Protein AF-A0A5C7EZI3-F1 (afdb_monomer_lite)

Sequence (147 aa):
MKIGNGNSKMPELYTKILNNKFVTVCILFTVITLLDTIPILLGLWPAKIGEGPYIHLLGRFILLSLLVNGLYIFDTLRKRIKSKLLLYIMTFILTWAILLAYVWSNSLFTELHPDAFIDASISYAFMYLLLGIIIFIVNKVKKNSER

pLDDT: mean 82.25, std 12.78, range [32.34, 94.5]

Organism: NCBI:txid1667239

InterPro domains:
  IPR046716 Protein of unknown function DUF6608 [PF20312] (15-145)

Structure (mmCIF, N/CA/C/O backbone):
data_AF-A0A5C7EZI3-F1
#
_entry.id   AF-A0A5C7EZI3-F1
#
loop_
_atom_site.group_PDB
_atom_site.id
_atom_site.type_symbol
_atom_site.label_atom_id
_atom_site.label_alt_id
_atom_site.label_comp_id
_atom_site.label_asym_id
_atom_site.label_entity_id
_atom_site.label_seq_id
_atom_site.pdbx_PDB_ins_code
_atom_site.Cartn_x
_atom_site.Cartn_y
_atom_site.Cartn_z
_atom_site.occupancy
_atom_site.B_iso_or_equiv
_atom_site.auth_seq_id
_atom_site.auth_comp_id
_atom_site.auth_asym_id
_atom_site.auth_atom_id
_atom_site.pdbx_PDB_model_num
ATOM 1 N N . MET A 1 1 ? -11.165 0.842 39.494 1.00 39.72 1 MET A N 1
ATOM 2 C CA . MET A 1 1 ? -10.858 1.474 38.191 1.00 39.72 1 MET A CA 1
ATOM 3 C C . MET A 1 1 ? -11.473 0.624 37.079 1.00 39.72 1 MET A C 1
ATOM 5 O O . MET A 1 1 ? -10.913 -0.403 36.725 1.00 39.72 1 MET A O 1
ATOM 9 N N . LYS A 1 2 ? -12.683 0.968 36.608 1.00 32.34 2 LYS A N 1
ATOM 10 C CA . LYS A 1 2 ? -13.362 0.236 35.523 1.00 32.34 2 LYS A CA 1
ATOM 11 C C . LYS A 1 2 ? -12.612 0.504 34.217 1.00 32.34 2 LYS A C 1
ATOM 13 O O . LYS A 1 2 ? -12.658 1.614 33.694 1.00 32.34 2 LYS A O 1
ATOM 18 N N . ILE A 1 3 ? -11.902 -0.502 33.715 1.00 37.28 3 ILE A N 1
ATOM 19 C CA . ILE A 1 3 ? -11.311 -0.478 32.377 1.00 37.28 3 ILE A CA 1
ATOM 20 C C . ILE A 1 3 ? -12.488 -0.554 31.406 1.00 37.28 3 ILE A C 1
ATOM 22 O O . ILE A 1 3 ? -13.093 -1.608 31.228 1.00 37.28 3 ILE A O 1
ATOM 26 N N . GLY A 1 4 ? -12.871 0.600 30.858 1.00 34.62 4 GLY A N 1
ATOM 27 C CA . GLY A 1 4 ? -13.891 0.692 29.825 1.00 34.62 4 GLY A CA 1
ATOM 28 C C . GLY A 1 4 ? -13.503 -0.215 28.666 1.00 34.62 4 GLY A C 1
ATOM 29 O O . GLY A 1 4 ? -12.505 0.026 27.986 1.00 34.62 4 GLY A O 1
ATOM 30 N N . ASN A 1 5 ? -14.287 -1.273 28.484 1.00 37.78 5 ASN A N 1
ATOM 31 C CA . ASN A 1 5 ? -14.187 -2.202 27.376 1.00 37.78 5 ASN A CA 1
ATOM 32 C C . ASN A 1 5 ? -14.622 -1.448 26.112 1.00 37.78 5 ASN A C 1
ATOM 34 O O . ASN A 1 5 ? -15.796 -1.424 25.746 1.00 37.78 5 ASN A O 1
ATOM 38 N N . GLY A 1 6 ? -13.676 -0.734 25.501 1.00 38.44 6 GLY A N 1
ATOM 39 C CA . GLY A 1 6 ? -13.849 -0.059 24.224 1.00 38.44 6 GLY A CA 1
ATOM 40 C C . GLY A 1 6 ? -13.944 -1.102 23.123 1.00 38.44 6 GLY A C 1
ATOM 41 O O . GLY A 1 6 ? -12.997 -1.284 22.363 1.00 38.44 6 GLY A O 1
ATOM 42 N N . ASN A 1 7 ? -15.078 -1.798 23.057 1.00 40.81 7 ASN A N 1
ATOM 43 C CA . ASN A 1 7 ? -15.394 -2.763 22.017 1.00 40.81 7 ASN A CA 1
ATOM 44 C C . ASN A 1 7 ? -15.701 -1.999 20.722 1.00 40.81 7 ASN A C 1
ATOM 46 O O . ASN A 1 7 ? -16.838 -1.883 20.269 1.00 40.81 7 ASN A O 1
ATOM 50 N N . SER A 1 8 ? -14.673 -1.372 20.154 1.00 50.84 8 SER A N 1
ATOM 51 C CA . SER A 1 8 ? -14.732 -0.795 18.824 1.00 50.84 8 SER A CA 1
ATOM 52 C C . SER A 1 8 ? -14.785 -1.959 17.846 1.00 50.84 8 SER A C 1
ATOM 54 O O . SER A 1 8 ? -13.735 -2.474 17.456 1.00 50.84 8 SER A O 1
ATOM 56 N N . LYS A 1 9 ? -16.002 -2.401 17.510 1.00 57.81 9 LYS A N 1
ATOM 57 C CA . LYS A 1 9 ? -16.244 -3.389 16.458 1.00 57.81 9 LYS A CA 1
ATOM 58 C C . LYS A 1 9 ? -15.404 -2.992 15.241 1.00 57.81 9 LYS A C 1
ATOM 60 O O . LYS A 1 9 ? -15.565 -1.890 14.714 1.00 57.81 9 LYS A O 1
ATOM 65 N N . MET A 1 10 ? -14.449 -3.840 14.860 1.00 61.09 10 MET A N 1
ATOM 66 C CA . MET A 1 10 ? -13.716 -3.656 13.610 1.00 61.09 10 MET A CA 1
ATOM 67 C C . MET A 1 10 ? -14.730 -3.658 12.462 1.00 61.09 10 MET A C 1
ATOM 69 O O . MET A 1 10 ? -15.660 -4.472 12.491 1.00 61.09 10 MET A O 1
ATOM 73 N N . PRO A 1 11 ? -14.593 -2.772 11.463 1.00 64.88 11 PRO A N 1
ATOM 74 C CA . PRO A 1 11 ? -15.411 -2.876 10.267 1.00 64.88 11 PRO A CA 1
ATOM 75 C C . PRO A 1 11 ? -15.213 -4.254 9.637 1.00 64.88 11 PRO A C 1
ATOM 77 O O . PRO A 1 11 ? -14.098 -4.761 9.563 1.00 64.88 11 PRO A O 1
ATOM 80 N N . GLU A 1 12 ? -16.301 -4.845 9.158 1.00 70.00 12 GLU A N 1
ATOM 81 C CA . GLU A 1 12 ? -16.313 -6.187 8.564 1.00 70.00 12 GLU A CA 1
ATOM 82 C C . GLU A 1 12 ? -15.355 -6.313 7.367 1.00 70.00 12 GLU A C 1
ATOM 84 O O . GLU A 1 12 ? -14.753 -7.359 7.139 1.00 70.00 12 GLU A O 1
ATOM 89 N N . LEU A 1 13 ? -15.162 -5.215 6.629 1.00 68.50 13 LEU A N 1
ATOM 90 C CA . LEU A 1 13 ? -14.174 -5.129 5.557 1.00 68.50 13 LEU A CA 1
ATOM 91 C C . LEU A 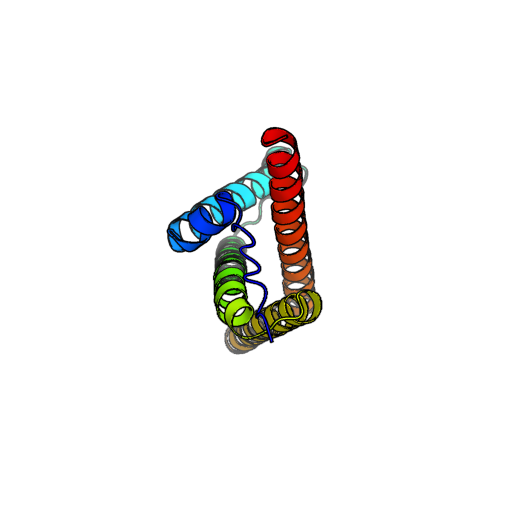1 13 ? -12.749 -5.373 6.081 1.00 68.50 13 LEU A C 1
ATOM 93 O O . LEU A 1 13 ? -11.976 -6.098 5.469 1.00 68.50 13 LEU A O 1
ATOM 97 N N . TYR A 1 14 ? -12.409 -4.799 7.234 1.00 71.44 14 TYR A N 1
ATOM 98 C CA . TYR A 1 14 ? -11.077 -4.906 7.823 1.00 71.44 14 TYR A CA 1
ATOM 99 C C . TYR A 1 14 ? -10.785 -6.327 8.307 1.00 71.44 14 TYR A C 1
ATOM 101 O O . TYR A 1 14 ? -9.699 -6.850 8.073 1.00 71.44 14 TYR A O 1
ATOM 109 N N . THR A 1 15 ? -11.763 -6.994 8.922 1.00 74.50 15 THR A N 1
ATOM 110 C CA . THR A 1 15 ? -11.627 -8.410 9.289 1.00 74.50 15 THR A CA 1
ATOM 111 C C . THR A 1 15 ? -11.542 -9.316 8.062 1.00 74.50 15 THR A C 1
ATOM 113 O O . THR A 1 15 ? -10.719 -10.227 8.054 1.00 74.50 15 THR A O 1
ATOM 116 N N . LYS A 1 16 ? -12.308 -9.047 6.995 1.00 77.12 16 LYS A N 1
ATOM 117 C CA . LYS A 1 16 ? -12.176 -9.774 5.717 1.00 77.12 16 LYS A CA 1
ATOM 118 C C . LYS A 1 16 ? -10.774 -9.627 5.115 1.00 77.12 16 LYS A C 1
ATOM 120 O O . LYS A 1 16 ? -10.183 -10.635 4.731 1.00 77.12 16 LYS A O 1
ATOM 125 N N . ILE A 1 17 ? -10.229 -8.407 5.104 1.00 79.38 17 ILE A N 1
ATOM 126 C CA . ILE A 1 17 ? -8.867 -8.116 4.624 1.00 79.38 17 ILE A CA 1
ATOM 127 C C . ILE A 1 17 ? -7.820 -8.902 5.424 1.00 79.38 17 ILE A C 1
ATOM 129 O O . ILE A 1 17 ? -6.938 -9.538 4.848 1.00 79.38 17 ILE A O 1
ATOM 133 N N . LEU A 1 18 ? -7.924 -8.898 6.755 1.00 76.19 18 LEU A N 1
ATOM 134 C CA . LEU A 1 18 ? -6.961 -9.590 7.612 1.00 76.19 18 LEU A CA 1
ATOM 135 C C . LEU A 1 18 ? -7.045 -11.117 7.532 1.00 76.19 18 LEU A C 1
ATOM 137 O O . LEU A 1 18 ? -6.017 -11.776 7.700 1.00 76.19 18 LEU A O 1
ATOM 141 N N . ASN A 1 19 ? -8.232 -11.672 7.273 1.00 84.31 19 ASN A N 1
ATOM 142 C CA . ASN A 1 19 ? -8.428 -13.118 7.183 1.00 84.31 19 ASN A CA 1
ATOM 143 C C . ASN A 1 19 ? -7.802 -13.712 5.916 1.00 84.31 19 ASN A C 1
ATOM 145 O O . ASN A 1 19 ? -7.225 -14.791 5.982 1.00 84.31 19 ASN A O 1
ATOM 149 N N . ASN A 1 20 ? -7.863 -13.004 4.784 1.00 88.44 20 ASN A N 1
ATOM 150 C CA . ASN A 1 20 ? -7.327 -13.479 3.506 1.00 88.44 20 ASN A CA 1
ATOM 151 C C . ASN A 1 20 ? -6.318 -12.482 2.925 1.00 88.44 20 ASN A C 1
ATOM 153 O O . ASN A 1 20 ? -6.572 -11.816 1.919 1.00 88.44 20 ASN A O 1
ATOM 157 N N . LYS A 1 21 ? -5.150 -12.389 3.571 1.00 86.62 21 LYS A N 1
ATOM 158 C CA . LYS A 1 21 ? -4.092 -11.414 3.248 1.00 86.62 21 LYS A CA 1
ATOM 159 C C . LYS A 1 21 ? -3.625 -11.518 1.799 1.00 86.62 21 LYS A C 1
ATOM 161 O O . LYS A 1 21 ? -3.653 -1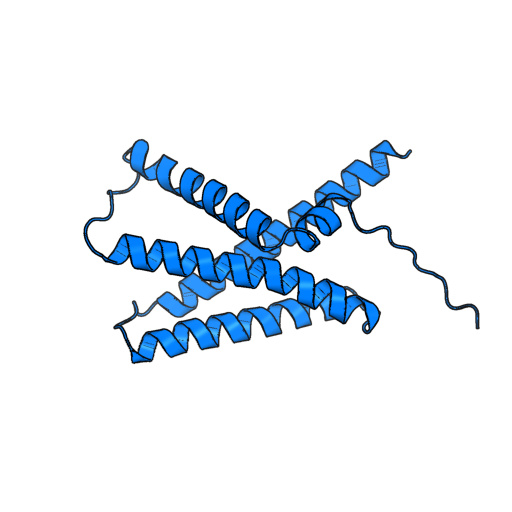0.529 1.076 1.00 86.62 21 LYS A O 1
ATOM 166 N N . PHE A 1 22 ? -3.245 -12.724 1.374 1.00 87.44 22 PHE A N 1
ATOM 167 C CA . PHE A 1 22 ? -2.739 -12.967 0.023 1.00 87.44 22 PHE A CA 1
ATOM 168 C C . PHE A 1 22 ? -3.792 -12.630 -1.035 1.00 87.44 22 PHE A C 1
ATOM 170 O O . PHE A 1 22 ? -3.523 -11.858 -1.947 1.00 87.44 22 PHE A O 1
ATOM 177 N N . VAL A 1 23 ? -5.027 -13.104 -0.846 1.00 89.56 23 VAL A N 1
ATOM 178 C CA . VAL A 1 23 ? -6.148 -12.795 -1.748 1.00 89.56 23 VAL A CA 1
ATOM 179 C C . VAL A 1 23 ? -6.403 -11.290 -1.813 1.00 89.56 23 VAL A C 1
ATOM 181 O O . VAL A 1 23 ? -6.608 -10.755 -2.897 1.00 89.56 23 VAL A O 1
ATOM 184 N N . THR A 1 24 ? -6.341 -10.584 -0.681 1.00 88.62 24 THR A N 1
ATOM 185 C CA . THR A 1 24 ? -6.510 -9.124 -0.656 1.00 88.62 24 THR A CA 1
ATOM 186 C C . THR A 1 24 ? -5.422 -8.425 -1.461 1.00 88.62 24 THR A C 1
ATOM 188 O O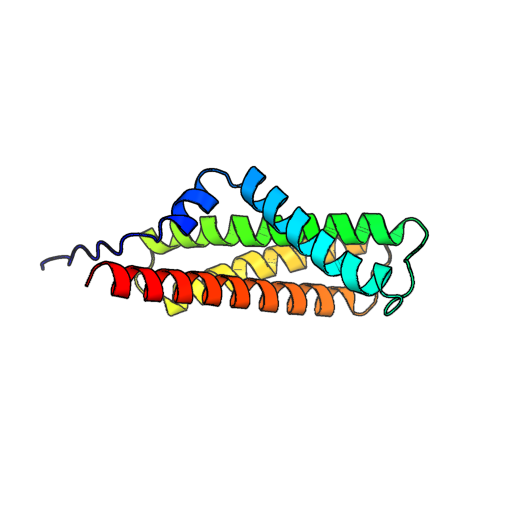 . THR A 1 24 ? -5.737 -7.547 -2.261 1.00 88.62 24 THR A O 1
ATOM 191 N N . VAL A 1 25 ? -4.158 -8.826 -1.293 1.00 90.94 25 VAL A N 1
ATOM 192 C CA . VAL A 1 25 ? -3.047 -8.294 -2.094 1.00 90.94 25 VAL A CA 1
ATOM 193 C C . VAL A 1 25 ? -3.295 -8.553 -3.579 1.00 90.94 25 VAL A C 1
ATOM 195 O O . VAL A 1 25 ? -3.196 -7.620 -4.367 1.00 90.94 25 VAL A O 1
ATOM 198 N N . CYS A 1 26 ? -3.688 -9.771 -3.964 1.00 92.12 26 CYS A N 1
ATOM 199 C CA . CYS A 1 26 ? -3.988 -10.111 -5.355 1.00 92.12 26 CYS A CA 1
ATOM 200 C C . CYS A 1 26 ? -5.131 -9.266 -5.934 1.00 92.12 26 CYS A C 1
ATOM 202 O O . CYS A 1 26 ? -5.007 -8.761 -7.049 1.00 92.12 26 CYS A O 1
ATOM 204 N N . ILE A 1 27 ? -6.223 -9.072 -5.188 1.00 90.44 27 ILE A N 1
ATOM 205 C CA . ILE A 1 27 ? -7.358 -8.245 -5.621 1.00 90.44 27 ILE A CA 1
ATOM 206 C C . ILE A 1 27 ? -6.916 -6.791 -5.798 1.00 90.44 27 ILE A C 1
ATOM 208 O O . ILE A 1 27 ? -7.148 -6.213 -6.857 1.00 90.44 27 ILE A O 1
ATOM 212 N N . LEU A 1 28 ? -6.251 -6.204 -4.797 1.00 89.69 28 LEU A N 1
ATOM 213 C CA . LEU A 1 28 ? -5.777 -4.818 -4.868 1.00 89.69 28 LEU A CA 1
ATOM 214 C C . LEU A 1 28 ? -4.790 -4.624 -6.019 1.00 89.69 28 LEU A C 1
ATOM 216 O O . LEU A 1 28 ? -4.899 -3.654 -6.765 1.00 89.69 28 LEU A O 1
ATOM 220 N N . PHE A 1 29 ? -3.863 -5.565 -6.191 1.00 91.75 29 PHE A N 1
ATOM 221 C CA . PHE A 1 29 ? -2.896 -5.550 -7.279 1.00 91.75 29 PHE A CA 1
ATOM 222 C C . PHE A 1 29 ? -3.577 -5.629 -8.642 1.00 91.75 29 PHE A C 1
ATOM 224 O O . PHE A 1 29 ? -3.238 -4.852 -9.531 1.00 91.75 29 PHE A O 1
ATOM 231 N N . THR A 1 30 ? -4.580 -6.496 -8.788 1.00 91.94 30 THR A N 1
ATOM 232 C CA . THR A 1 30 ? -5.353 -6.619 -10.029 1.00 91.94 30 THR A CA 1
ATOM 233 C C . THR A 1 30 ? -6.094 -5.320 -10.334 1.00 91.94 30 THR A C 1
ATOM 235 O O . THR A 1 30 ? -5.972 -4.794 -11.434 1.00 91.94 30 THR A O 1
ATOM 238 N N . VAL A 1 31 ? -6.805 -4.755 -9.353 1.00 90.56 31 VAL A N 1
ATOM 239 C CA . VAL A 1 31 ? -7.567 -3.507 -9.526 1.00 90.56 31 VAL A CA 1
ATOM 240 C C . VAL A 1 31 ? -6.650 -2.340 -9.889 1.00 90.56 31 VAL A C 1
ATOM 242 O O . VAL A 1 31 ? -6.926 -1.631 -10.849 1.00 90.56 31 VAL A O 1
ATOM 245 N N . ILE A 1 32 ? -5.544 -2.146 -9.166 1.00 88.06 32 ILE A N 1
ATOM 246 C CA . ILE A 1 32 ? -4.610 -1.042 -9.433 1.00 88.06 32 ILE A CA 1
ATOM 247 C C . ILE A 1 32 ? -3.932 -1.215 -10.792 1.00 88.06 32 ILE A C 1
ATOM 249 O O . ILE A 1 32 ? -3.799 -0.243 -11.530 1.00 88.06 32 ILE A O 1
ATOM 253 N N . THR A 1 33 ? -3.546 -2.440 -11.152 1.00 89.62 33 THR A N 1
ATOM 254 C CA . THR A 1 33 ? -2.960 -2.723 -12.469 1.00 89.62 33 THR A CA 1
ATOM 255 C C . THR A 1 33 ? -3.953 -2.427 -13.588 1.00 89.62 33 THR A C 1
ATOM 257 O O . THR A 1 33 ? -3.584 -1.779 -14.558 1.00 89.62 33 THR A O 1
ATOM 260 N N . LEU A 1 34 ? -5.221 -2.823 -13.439 1.00 90.81 34 LEU A N 1
ATOM 261 C CA . LEU A 1 34 ? -6.271 -2.504 -14.411 1.00 90.81 34 LEU A CA 1
ATOM 262 C C . LEU A 1 34 ? -6.540 -0.999 -14.517 1.00 90.81 34 LEU A C 1
ATOM 264 O O . LEU A 1 34 ? -6.786 -0.497 -15.606 1.00 90.81 34 LEU A O 1
ATOM 268 N N . LEU A 1 35 ? -6.481 -0.259 -13.410 1.00 88.00 35 LEU A N 1
ATOM 269 C CA . LEU A 1 35 ? -6.608 1.199 -13.458 1.00 88.00 35 LEU A CA 1
ATOM 270 C C . LEU A 1 35 ? -5.442 1.846 -14.214 1.00 88.00 35 LEU A C 1
ATOM 272 O O . LEU A 1 35 ? -5.652 2.802 -14.953 1.00 88.00 35 LEU A O 1
ATOM 276 N N . ASP A 1 36 ? -4.232 1.307 -14.069 1.00 83.94 36 ASP A N 1
ATOM 277 C CA . ASP A 1 36 ? -3.034 1.799 -14.754 1.00 83.94 36 ASP A CA 1
ATOM 278 C C . ASP A 1 36 ? -3.009 1.450 -16.251 1.00 83.94 36 ASP A C 1
ATOM 280 O O . ASP A 1 36 ? -2.379 2.159 -17.034 1.00 83.94 36 ASP A O 1
ATOM 284 N N . THR A 1 37 ? -3.724 0.403 -16.684 1.00 87.81 37 THR A N 1
ATOM 285 C CA . THR A 1 37 ? -3.841 0.071 -18.112 1.00 87.81 37 THR A CA 1
ATOM 286 C C . THR A 1 37 ? -4.838 0.956 -18.857 1.00 87.81 37 THR A C 1
ATOM 288 O O . THR A 1 37 ? -4.697 1.113 -20.068 1.00 87.81 37 THR A O 1
ATOM 291 N N . ILE A 1 38 ? -5.805 1.589 -18.178 1.00 89.81 38 ILE A N 1
ATOM 292 C CA . ILE A 1 38 ? -6.796 2.469 -18.827 1.00 89.81 38 ILE A CA 1
ATOM 293 C C . ILE A 1 38 ? -6.127 3.643 -19.577 1.00 89.81 38 ILE A C 1
ATOM 295 O O . ILE A 1 38 ? -6.406 3.798 -20.766 1.00 89.81 38 ILE A O 1
ATOM 299 N N . PRO A 1 39 ? -5.219 4.443 -18.975 1.00 87.62 39 PRO A N 1
ATOM 300 C CA . PRO A 1 39 ? -4.522 5.516 -19.692 1.00 87.62 39 PRO A CA 1
ATOM 301 C C . PRO A 1 39 ? -3.702 5.023 -20.888 1.00 87.62 39 PRO A C 1
ATOM 303 O O . PRO A 1 39 ? -3.610 5.719 -21.896 1.00 87.62 39 PRO A O 1
ATOM 306 N N . ILE A 1 40 ? -3.129 3.819 -20.790 1.00 87.56 40 ILE A N 1
ATOM 307 C CA . ILE A 1 40 ? -2.356 3.200 -21.874 1.00 87.56 40 ILE A CA 1
ATOM 308 C C . ILE A 1 40 ? -3.287 2.839 -23.040 1.00 87.56 40 ILE A C 1
ATOM 310 O O . ILE A 1 40 ? -2.990 3.161 -24.187 1.00 87.56 40 ILE A O 1
ATOM 314 N N . LEU A 1 41 ? -4.444 2.231 -22.755 1.00 88.25 41 LEU A N 1
ATOM 315 C CA . LEU A 1 41 ? -5.446 1.869 -23.766 1.00 88.25 41 LEU A CA 1
ATOM 316 C C . LEU A 1 41 ? -6.072 3.091 -24.449 1.00 88.25 41 LEU A C 1
ATOM 318 O O . LEU A 1 41 ? -6.401 3.031 -25.630 1.00 88.25 41 LEU A O 1
ATOM 322 N N . LEU A 1 42 ? -6.218 4.200 -23.722 1.00 93.62 42 LEU A N 1
ATOM 323 C CA . LEU A 1 42 ? -6.712 5.470 -24.260 1.00 93.62 42 LEU A CA 1
ATOM 324 C C . LEU A 1 42 ? -5.640 6.261 -25.033 1.00 93.62 42 LEU A C 1
ATOM 326 O O . LEU A 1 42 ? -5.926 7.356 -25.510 1.00 93.62 42 LEU A O 1
ATOM 330 N N . GLY A 1 43 ? -4.412 5.742 -25.143 1.00 88.88 43 GLY A N 1
ATOM 331 C CA . GLY A 1 43 ? -3.302 6.417 -25.820 1.00 88.88 43 GLY A CA 1
ATOM 332 C C . GLY A 1 43 ? -2.781 7.657 -25.085 1.00 88.88 43 GLY A C 1
ATOM 333 O O . GLY A 1 43 ? -2.043 8.443 -25.672 1.00 88.88 43 GLY A O 1
ATOM 334 N N . LEU A 1 44 ? -3.149 7.844 -23.811 1.00 88.06 44 LEU A N 1
ATOM 335 C CA . LEU A 1 44 ? -2.683 8.966 -22.991 1.00 88.06 44 LEU A CA 1
ATOM 336 C C . LEU A 1 44 ? -1.223 8.783 -22.573 1.00 88.06 44 LEU A C 1
ATOM 338 O O . LEU A 1 44 ? -0.508 9.772 -22.424 1.00 88.06 44 LEU A O 1
ATOM 342 N N . TRP A 1 45 ? -0.783 7.532 -22.401 1.00 83.94 45 TRP A N 1
ATOM 343 C CA . TRP A 1 45 ? 0.597 7.178 -22.075 1.00 83.94 45 TRP A CA 1
ATOM 344 C C . TRP A 1 45 ? 1.160 6.144 -23.050 1.00 83.94 45 TRP A C 1
ATOM 346 O O . TRP A 1 45 ? 0.445 5.217 -23.439 1.00 83.94 45 TRP A O 1
ATOM 356 N N . PRO A 1 46 ? 2.449 6.256 -23.423 1.00 82.94 46 PRO A N 1
ATOM 357 C CA . PRO A 1 46 ? 3.087 5.268 -24.276 1.00 82.94 46 PRO A CA 1
ATOM 358 C C . PRO A 1 46 ? 3.163 3.914 -23.564 1.00 82.94 46 PRO A C 1
ATOM 360 O O . PRO A 1 46 ? 3.503 3.830 -22.380 1.00 82.94 46 PRO A O 1
ATOM 363 N N . ALA A 1 47 ? 2.881 2.841 -24.305 1.00 80.50 47 ALA A N 1
ATOM 364 C CA . ALA A 1 47 ? 3.100 1.490 -23.815 1.00 80.50 47 ALA A CA 1
ATOM 365 C C . ALA A 1 47 ? 4.596 1.294 -23.532 1.00 80.50 47 ALA A C 1
ATOM 367 O O . ALA A 1 47 ? 5.444 1.520 -24.397 1.00 80.50 47 ALA A O 1
ATOM 368 N N . LYS A 1 48 ? 4.926 0.886 -22.306 1.00 79.25 48 LYS A N 1
ATOM 369 C CA . LYS A 1 48 ? 6.309 0.597 -21.927 1.00 79.25 48 LYS A CA 1
ATOM 370 C C . LYS A 1 48 ? 6.725 -0.753 -22.529 1.00 79.25 48 LYS A C 1
ATOM 372 O O . LYS A 1 48 ? 5.997 -1.732 -22.394 1.00 79.25 48 LYS A O 1
ATOM 377 N N . ILE A 1 49 ? 7.891 -0.802 -23.172 1.00 79.38 49 ILE A N 1
ATOM 378 C CA . ILE A 1 49 ? 8.442 -1.991 -23.848 1.00 79.38 49 ILE A CA 1
ATOM 379 C C . ILE A 1 49 ? 9.708 -2.447 -23.100 1.00 79.38 49 ILE A C 1
ATOM 381 O O . ILE A 1 49 ? 10.391 -1.627 -22.488 1.00 79.38 49 ILE A O 1
ATOM 385 N N . GLY A 1 50 ? 10.023 -3.745 -23.142 1.00 80.06 50 GLY A N 1
ATOM 386 C CA . GLY A 1 50 ? 11.225 -4.327 -22.527 1.00 80.06 50 GLY A CA 1
ATOM 387 C C . GLY A 1 50 ? 10.976 -4.922 -21.139 1.00 80.06 50 GLY A C 1
ATOM 388 O O . GLY A 1 50 ? 9.851 -5.289 -20.811 1.00 80.06 50 GLY A O 1
ATOM 389 N N . GLU A 1 51 ? 12.031 -5.041 -20.328 1.00 77.38 51 GLU A N 1
ATOM 390 C CA . GLU A 1 51 ? 11.980 -5.692 -19.006 1.00 77.38 51 GLU A CA 1
ATOM 391 C C . GLU A 1 51 ? 11.478 -4.771 -17.876 1.00 77.38 51 GLU A C 1
ATOM 393 O O . GLU A 1 51 ? 10.874 -5.228 -16.903 1.00 77.38 51 GLU A O 1
ATOM 398 N N . GLY A 1 52 ? 11.658 -3.454 -18.031 1.00 74.12 52 GLY A N 1
ATOM 399 C CA . GLY A 1 52 ? 11.277 -2.438 -17.041 1.00 74.12 52 GLY A CA 1
ATOM 400 C C . GLY A 1 52 ? 9.817 -2.486 -16.548 1.00 74.12 52 GLY A C 1
ATOM 401 O O . GLY A 1 52 ? 9.594 -2.313 -15.348 1.00 74.12 52 GLY A O 1
ATOM 402 N N . PRO A 1 53 ? 8.805 -2.758 -17.398 1.00 79.88 53 PRO A N 1
ATOM 403 C CA . PRO A 1 53 ? 7.420 -2.927 -16.957 1.00 79.88 53 PRO A CA 1
ATOM 404 C C . PRO A 1 53 ? 7.244 -4.064 -15.949 1.00 79.88 53 PRO A C 1
ATOM 406 O O . PRO A 1 53 ? 6.521 -3.893 -14.972 1.00 79.88 53 PRO A O 1
ATOM 409 N N . TYR A 1 54 ? 7.911 -5.206 -16.143 1.00 82.44 54 TYR A N 1
ATOM 410 C CA . TYR A 1 54 ? 7.764 -6.364 -15.256 1.00 82.44 54 TYR A CA 1
ATOM 411 C C . TYR A 1 54 ? 8.350 -6.086 -13.871 1.00 82.44 54 TYR A C 1
ATOM 413 O O . TYR A 1 54 ? 7.715 -6.390 -12.861 1.00 82.44 54 TYR A O 1
ATOM 421 N N . ILE A 1 55 ? 9.515 -5.433 -13.819 1.00 80.12 55 ILE A N 1
ATOM 422 C CA . ILE A 1 55 ? 10.147 -4.995 -12.566 1.00 80.12 55 ILE A CA 1
ATOM 423 C C . ILE A 1 55 ? 9.250 -3.977 -11.849 1.00 80.12 55 ILE A C 1
ATOM 425 O O . ILE A 1 55 ? 9.037 -4.072 -10.640 1.00 80.12 55 ILE A O 1
ATOM 429 N N . HIS A 1 56 ? 8.646 -3.049 -12.597 1.00 80.12 56 HIS A N 1
ATOM 430 C CA . HIS A 1 56 ? 7.702 -2.069 -12.054 1.00 80.12 56 HIS A CA 1
ATOM 431 C C . HIS A 1 56 ? 6.434 -2.722 -11.481 1.00 80.12 56 HIS A C 1
ATOM 433 O O . HIS A 1 56 ? 6.001 -2.369 -10.381 1.00 80.12 56 HIS A O 1
ATOM 439 N N . LEU A 1 57 ? 5.848 -3.703 -12.181 1.00 85.38 57 LEU A N 1
ATOM 440 C CA . LEU A 1 57 ? 4.711 -4.477 -11.667 1.00 85.38 57 LEU A CA 1
ATOM 441 C C . LEU A 1 57 ? 5.089 -5.247 -10.395 1.00 85.38 57 LEU A C 1
ATOM 443 O O . LEU A 1 57 ? 4.330 -5.227 -9.425 1.00 85.38 57 LEU A O 1
ATOM 447 N N . LEU A 1 58 ? 6.264 -5.880 -10.364 1.00 86.88 58 LEU A N 1
ATOM 448 C CA . LEU A 1 58 ? 6.742 -6.594 -9.181 1.00 86.88 58 LEU A CA 1
ATOM 449 C C . LEU A 1 58 ? 6.931 -5.646 -7.986 1.00 86.88 58 LEU A C 1
ATOM 451 O O . LEU A 1 58 ? 6.470 -5.944 -6.882 1.00 86.88 58 LEU A O 1
ATOM 455 N N . GLY A 1 59 ? 7.525 -4.472 -8.211 1.00 84.19 59 GLY A N 1
ATOM 456 C CA . GLY A 1 59 ? 7.668 -3.432 -7.192 1.00 84.19 59 GLY A CA 1
ATOM 457 C C . GLY A 1 59 ? 6.318 -2.987 -6.621 1.00 84.19 59 GLY A C 1
ATOM 458 O O . GLY A 1 59 ? 6.157 -2.891 -5.403 1.00 84.19 59 GLY A O 1
ATOM 459 N N . ARG A 1 60 ? 5.301 -2.807 -7.474 1.00 86.75 60 ARG A N 1
ATOM 460 C CA . ARG A 1 60 ? 3.928 -2.499 -7.031 1.00 86.75 60 ARG A CA 1
ATOM 461 C C . ARG A 1 60 ? 3.306 -3.623 -6.208 1.00 86.75 60 ARG A C 1
ATOM 463 O O . ARG A 1 60 ? 2.658 -3.346 -5.199 1.00 86.75 60 ARG A O 1
ATOM 470 N N . PHE A 1 61 ? 3.503 -4.877 -6.608 1.00 90.81 61 PHE A N 1
ATOM 471 C CA . PHE A 1 61 ? 3.013 -6.030 -5.854 1.00 90.81 61 PHE A CA 1
ATOM 472 C C . PHE A 1 61 ? 3.617 -6.079 -4.443 1.00 90.81 61 PHE A C 1
ATOM 474 O O . PHE A 1 61 ? 2.904 -6.287 -3.456 1.00 90.81 61 PHE A O 1
ATOM 481 N N . ILE A 1 62 ? 4.920 -5.820 -4.329 1.00 90.19 62 ILE A N 1
ATOM 482 C CA . ILE A 1 62 ? 5.631 -5.761 -3.047 1.00 90.19 62 ILE A CA 1
ATOM 483 C C . ILE A 1 62 ? 5.127 -4.594 -2.197 1.00 90.19 62 ILE A C 1
ATOM 485 O O . ILE A 1 62 ? 4.852 -4.773 -1.010 1.00 90.19 62 ILE A O 1
ATOM 489 N N . LEU A 1 63 ? 4.919 -3.424 -2.799 1.00 90.06 63 LEU A N 1
ATOM 490 C CA . LEU A 1 63 ? 4.378 -2.260 -2.104 1.00 90.06 63 LEU A CA 1
ATOM 491 C C . LEU A 1 63 ? 2.982 -2.555 -1.524 1.00 90.06 63 LEU A C 1
ATOM 493 O O . LEU A 1 63 ? 2.736 -2.311 -0.342 1.00 90.06 63 LEU A O 1
ATOM 497 N N . LEU A 1 64 ? 2.082 -3.159 -2.303 1.00 91.38 64 LEU A N 1
ATOM 498 C CA . LEU A 1 64 ? 0.751 -3.546 -1.816 1.00 91.38 64 LEU A CA 1
ATOM 499 C C . LEU A 1 64 ? 0.810 -4.628 -0.736 1.00 91.38 64 LEU A C 1
ATOM 501 O O . LEU A 1 64 ? 0.042 -4.588 0.226 1.00 91.38 64 LEU A O 1
ATOM 505 N N . SER A 1 65 ? 1.754 -5.559 -0.853 1.00 92.25 65 SER A N 1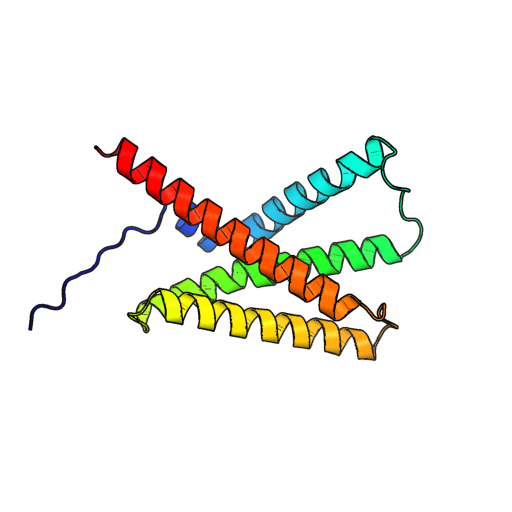
ATOM 506 C CA . SER A 1 65 ? 2.014 -6.559 0.183 1.00 92.25 65 SER A CA 1
ATOM 507 C C . SER A 1 65 ? 2.440 -5.903 1.499 1.00 92.25 65 SER A C 1
ATOM 509 O O . SER A 1 65 ? 1.931 -6.265 2.562 1.00 92.25 65 SER A O 1
ATOM 511 N N . LEU A 1 66 ? 3.319 -4.896 1.442 1.00 92.75 66 LEU A N 1
ATOM 512 C CA . LEU A 1 66 ? 3.727 -4.111 2.609 1.00 92.75 66 LEU A CA 1
ATOM 513 C C . LEU A 1 66 ? 2.561 -3.330 3.212 1.00 92.75 66 LEU A C 1
ATOM 515 O O . LEU A 1 66 ? 2.409 -3.325 4.431 1.00 92.75 66 LEU A O 1
ATOM 519 N N . LEU A 1 67 ? 1.705 -2.740 2.379 1.00 90.94 67 LEU A N 1
ATOM 520 C CA . LEU A 1 67 ? 0.518 -2.015 2.828 1.00 90.94 67 LEU A CA 1
ATOM 521 C C . LEU A 1 67 ? -0.445 -2.926 3.612 1.00 90.94 67 LEU A C 1
ATOM 523 O O . LEU A 1 67 ? -0.865 -2.588 4.721 1.00 90.94 67 LEU A O 1
ATOM 527 N N . VAL A 1 68 ? -0.763 -4.110 3.074 1.00 90.75 68 VAL A N 1
ATOM 528 C CA . VAL A 1 68 ? -1.649 -5.086 3.736 1.00 90.75 68 VAL A CA 1
ATOM 529 C C . VAL A 1 68 ? -1.002 -5.654 5.003 1.00 90.75 68 VAL A C 1
ATOM 531 O O . VAL A 1 68 ? -1.667 -5.774 6.035 1.00 90.75 68 VAL A O 1
ATOM 534 N N . ASN A 1 69 ? 0.302 -5.942 4.984 1.00 90.31 69 ASN A N 1
ATOM 535 C CA . ASN A 1 69 ? 1.034 -6.333 6.193 1.00 90.31 69 ASN A CA 1
ATOM 536 C C . ASN A 1 69 ? 1.061 -5.212 7.242 1.00 90.31 69 ASN A C 1
ATOM 538 O O . ASN A 1 69 ? 0.973 -5.489 8.439 1.00 90.31 69 ASN A O 1
ATOM 542 N N . GLY A 1 70 ? 1.096 -3.952 6.811 1.00 89.25 70 GLY A N 1
ATOM 543 C CA . GLY A 1 70 ? 0.958 -2.784 7.671 1.00 89.25 70 GLY A CA 1
ATOM 544 C C . GLY A 1 70 ? -0.342 -2.779 8.461 1.00 89.25 70 GLY A C 1
ATOM 545 O O . GLY A 1 70 ? -0.323 -2.535 9.665 1.00 89.25 70 GLY A O 1
ATOM 546 N N . LEU A 1 71 ? -1.466 -3.149 7.841 1.00 87.31 71 LEU A N 1
ATOM 547 C CA . LEU A 1 71 ? -2.737 -3.308 8.559 1.00 87.31 71 LEU A CA 1
ATOM 548 C C . LEU A 1 71 ? -2.665 -4.394 9.640 1.00 87.31 71 LEU A C 1
ATOM 550 O O . LEU A 1 71 ? -3.244 -4.255 10.718 1.00 87.31 71 LEU A O 1
ATOM 554 N N . TYR A 1 72 ? -1.942 -5.480 9.386 1.00 86.50 72 TYR A N 1
ATOM 555 C CA . TYR A 1 72 ? -1.772 -6.539 10.379 1.00 86.50 72 TYR A CA 1
ATOM 556 C C . TYR A 1 72 ? -0.914 -6.082 11.568 1.00 86.50 72 TYR A C 1
ATOM 558 O O . TYR A 1 72 ? -1.246 -6.346 12.729 1.00 86.50 72 TYR A O 1
ATOM 566 N N . ILE A 1 73 ? 0.164 -5.350 11.286 1.00 87.56 73 ILE A N 1
ATOM 567 C CA . ILE A 1 73 ? 0.987 -4.692 12.305 1.00 87.56 73 ILE A CA 1
ATOM 568 C C . ILE A 1 73 ? 0.124 -3.722 13.116 1.00 87.56 73 ILE A C 1
ATOM 570 O O . ILE A 1 73 ? 0.157 -3.765 14.345 1.00 87.56 73 ILE A O 1
ATOM 574 N N . PHE A 1 74 ? -0.698 -2.908 12.449 1.00 87.75 74 PHE A N 1
ATOM 575 C CA . PHE A 1 74 ? -1.625 -1.984 13.095 1.00 87.75 74 PHE A CA 1
ATOM 576 C C . PHE A 1 74 ? -2.584 -2.712 14.044 1.00 87.75 74 PHE A C 1
ATOM 578 O O . PHE A 1 74 ? -2.725 -2.298 15.192 1.00 87.75 74 PHE A O 1
ATOM 585 N N . ASP A 1 75 ? -3.209 -3.817 13.616 1.00 85.44 75 ASP A N 1
ATOM 586 C CA . ASP A 1 75 ? -4.102 -4.611 14.478 1.00 85.44 75 ASP A CA 1
ATOM 587 C C . ASP A 1 75 ? -3.371 -5.173 15.703 1.00 85.44 75 ASP A C 1
ATOM 589 O O . ASP A 1 75 ? -3.864 -5.113 16.833 1.00 85.44 75 ASP A O 1
ATOM 593 N N . THR A 1 76 ? -2.152 -5.665 15.490 1.00 85.81 76 THR A N 1
ATOM 594 C CA . THR A 1 76 ? -1.315 -6.222 16.555 1.00 85.81 76 THR A CA 1
ATOM 595 C C . THR A 1 76 ? -0.921 -5.146 17.569 1.00 85.81 76 THR A C 1
ATOM 597 O O . THR A 1 76 ? -1.064 -5.340 18.778 1.00 85.81 76 THR A O 1
ATOM 600 N N . LEU A 1 77 ? -0.470 -3.983 17.093 1.00 85.69 77 LEU A N 1
ATOM 601 C CA . LEU A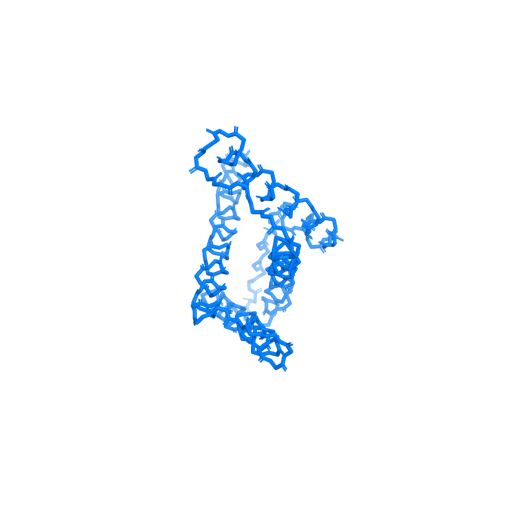 1 77 ? -0.055 -2.858 17.930 1.00 85.69 77 LEU A CA 1
ATOM 602 C C . LEU A 1 77 ? -1.241 -2.188 18.633 1.00 85.69 77 LEU A C 1
ATOM 604 O O . LEU A 1 77 ? -1.096 -1.727 19.767 1.00 85.69 77 LEU A O 1
ATOM 608 N N . ARG A 1 78 ? -2.434 -2.196 18.028 1.00 83.56 78 ARG A N 1
ATOM 609 C CA . ARG A 1 78 ? -3.660 -1.645 18.624 1.00 83.56 78 ARG A CA 1
ATOM 610 C C . ARG A 1 78 ? -4.003 -2.290 19.961 1.00 83.56 78 ARG A C 1
ATOM 612 O O . ARG A 1 78 ? -4.531 -1.622 20.844 1.00 83.56 78 ARG A O 1
ATOM 619 N N . LYS A 1 79 ? -3.696 -3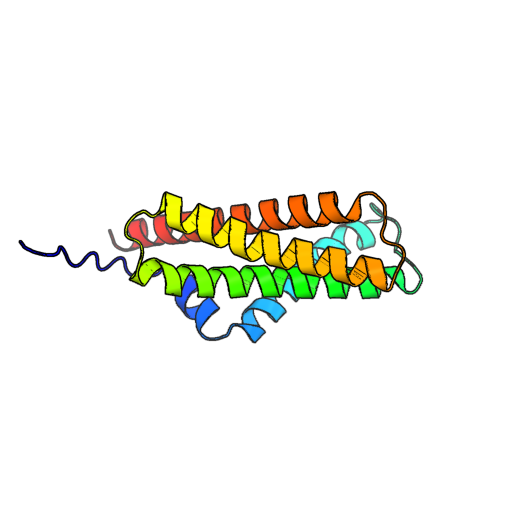.580 20.126 1.00 84.31 79 LYS A N 1
ATOM 620 C CA . LYS A 1 79 ? -3.929 -4.313 21.382 1.00 84.31 79 LYS A CA 1
ATOM 621 C C . LYS A 1 79 ? -3.035 -3.812 22.521 1.00 84.31 79 LYS A C 1
ATOM 623 O O . LYS A 1 79 ? -3.383 -3.988 23.683 1.00 84.31 79 LYS A O 1
ATOM 628 N N . ARG A 1 80 ? -1.896 -3.188 22.198 1.00 85.69 80 ARG A N 1
ATOM 629 C CA . ARG A 1 80 ? -0.908 -2.689 23.168 1.00 85.69 80 ARG A CA 1
ATOM 630 C C . ARG A 1 80 ? -0.985 -1.174 23.378 1.00 85.69 80 ARG A C 1
ATOM 632 O O . ARG A 1 80 ? -0.728 -0.702 24.481 1.00 85.69 80 ARG A O 1
ATOM 639 N N . ILE A 1 81 ? -1.345 -0.409 22.346 1.00 86.88 81 ILE A N 1
ATOM 640 C CA . ILE A 1 81 ? -1.281 1.059 22.342 1.00 86.88 81 ILE A CA 1
ATOM 641 C C . ILE A 1 81 ? -2.690 1.662 22.363 1.00 86.88 81 ILE A C 1
ATOM 643 O O . ILE A 1 81 ? -3.503 1.412 21.477 1.00 86.88 81 ILE A O 1
ATOM 647 N N . LYS A 1 82 ? -2.971 2.525 23.351 1.00 83.62 82 LYS A N 1
ATOM 648 C CA . LYS A 1 82 ? -4.282 3.191 23.496 1.00 83.62 82 LYS A CA 1
ATOM 649 C C . LYS A 1 82 ? -4.488 4.376 22.544 1.00 83.62 82 LYS A C 1
ATOM 651 O O . LYS A 1 82 ? -5.621 4.654 22.154 1.00 83.62 82 LYS A O 1
ATOM 656 N N . SER A 1 83 ? -3.422 5.099 22.192 1.00 86.38 83 SER A N 1
ATOM 657 C CA . SER A 1 83 ? -3.517 6.292 21.339 1.00 86.38 83 SER A CA 1
ATOM 658 C C . SER A 1 83 ? -3.625 5.911 19.862 1.00 86.38 83 SER A C 1
ATOM 660 O O . SER A 1 83 ? -2.708 5.319 19.296 1.00 86.38 83 SER A O 1
ATOM 662 N N . LYS A 1 84 ? -4.741 6.288 19.224 1.00 81.31 84 LYS A N 1
ATOM 663 C CA . LYS A 1 84 ? -4.996 6.005 17.801 1.00 81.31 84 LYS A CA 1
ATOM 664 C C . LYS A 1 84 ? -4.001 6.716 16.885 1.00 81.31 84 LYS A C 1
ATOM 666 O O . LYS A 1 84 ? -3.518 6.110 15.940 1.00 81.31 84 LYS A O 1
ATOM 671 N N . LEU A 1 85 ? -3.698 7.984 17.167 1.00 82.19 85 LEU A N 1
ATOM 672 C CA . LEU A 1 85 ? -2.806 8.795 16.335 1.00 82.19 85 LEU A CA 1
ATOM 673 C C . LEU A 1 85 ? -1.383 8.220 16.363 1.00 82.19 85 LEU A C 1
ATOM 675 O O . LEU A 1 85 ? -0.787 7.989 15.315 1.00 82.19 85 LEU A O 1
ATOM 679 N N . LEU A 1 86 ? -0.894 7.880 17.558 1.00 86.81 86 LEU A N 1
ATOM 680 C CA . LEU A 1 86 ? 0.427 7.277 17.741 1.00 86.81 86 LEU A CA 1
ATOM 681 C C . LEU A 1 86 ? 0.533 5.913 17.046 1.00 86.81 86 LEU A C 1
ATOM 683 O O . LEU A 1 86 ? 1.532 5.632 16.394 1.00 86.81 86 LEU A O 1
ATOM 687 N N . LEU A 1 87 ? -0.521 5.098 17.113 1.00 88.56 87 LEU A N 1
ATOM 688 C CA . LEU A 1 87 ? -0.597 3.819 16.409 1.00 88.56 87 LEU A CA 1
ATOM 689 C C . LEU A 1 87 ? -0.489 3.978 14.879 1.00 88.56 87 LEU A C 1
ATOM 691 O O . LEU A 1 87 ? 0.245 3.224 14.236 1.00 88.56 87 LEU A O 1
ATOM 695 N N . TYR A 1 88 ? -1.193 4.959 14.302 1.00 87.00 88 TYR A N 1
ATOM 696 C CA . TYR A 1 88 ? -1.125 5.258 12.867 1.00 87.00 88 TYR A CA 1
ATOM 697 C C . TYR A 1 88 ? 0.278 5.693 12.441 1.00 87.00 88 TYR A C 1
ATOM 699 O O . TYR A 1 88 ? 0.789 5.165 11.455 1.00 87.00 88 TYR A O 1
ATOM 707 N N . ILE A 1 89 ? 0.899 6.607 13.196 1.00 90.31 89 ILE A N 1
ATOM 708 C CA . ILE A 1 89 ? 2.256 7.095 12.919 1.00 90.31 89 ILE A CA 1
ATOM 709 C C . ILE A 1 89 ? 3.273 5.957 13.031 1.00 90.31 89 ILE A C 1
ATOM 711 O O . ILE A 1 89 ? 4.076 5.770 12.125 1.00 90.31 89 ILE A O 1
ATOM 715 N N . MET A 1 90 ? 3.224 5.158 14.100 1.00 91.75 90 MET A N 1
ATOM 716 C CA . MET A 1 90 ? 4.170 4.054 14.288 1.00 91.75 90 MET A CA 1
ATOM 717 C C . MET A 1 90 ? 4.073 3.010 13.179 1.00 91.75 90 MET A C 1
ATOM 719 O O . MET A 1 90 ? 5.095 2.569 12.661 1.00 91.75 90 MET A O 1
ATOM 723 N N . THR A 1 91 ? 2.853 2.621 12.801 1.00 91.81 91 THR A N 1
ATOM 724 C CA . THR A 1 91 ? 2.647 1.647 11.721 1.00 91.81 91 THR A CA 1
ATOM 725 C C . THR A 1 91 ? 3.177 2.196 10.399 1.00 91.81 91 THR A C 1
ATOM 727 O O . THR A 1 91 ? 3.874 1.481 9.676 1.00 91.81 91 THR A O 1
ATOM 730 N N . PHE A 1 92 ? 2.896 3.469 10.106 1.00 91.94 92 PHE A N 1
ATOM 731 C CA . PHE A 1 92 ? 3.397 4.141 8.913 1.00 91.94 92 PHE A CA 1
ATOM 732 C C . PHE A 1 92 ? 4.927 4.157 8.880 1.00 91.94 92 PHE A C 1
ATOM 734 O O . PHE A 1 92 ? 5.506 3.660 7.923 1.00 91.94 92 PHE A O 1
ATOM 741 N N . ILE A 1 93 ? 5.583 4.637 9.942 1.00 93.75 93 ILE A N 1
ATOM 742 C CA . ILE A 1 93 ? 7.050 4.704 10.020 1.00 93.75 93 ILE A CA 1
ATOM 743 C C . ILE A 1 93 ? 7.669 3.315 9.854 1.00 93.75 93 ILE A C 1
ATOM 745 O O . ILE A 1 93 ? 8.617 3.161 9.093 1.00 93.75 93 ILE A O 1
ATOM 749 N N . LEU A 1 94 ? 7.127 2.297 10.528 1.00 94.12 94 LEU A N 1
ATOM 750 C CA . LEU A 1 94 ? 7.683 0.946 10.477 1.00 94.12 94 LEU A CA 1
ATOM 751 C C . LEU A 1 94 ? 7.598 0.348 9.068 1.00 94.12 94 LEU A C 1
ATOM 753 O O . LEU A 1 94 ? 8.569 -0.195 8.553 1.00 94.12 94 LEU A O 1
ATOM 757 N N . THR A 1 95 ? 6.434 0.452 8.435 1.00 93.44 95 THR A N 1
ATOM 758 C CA . THR A 1 95 ? 6.214 -0.093 7.088 1.00 93.44 95 THR A CA 1
ATOM 759 C C . THR A 1 95 ? 6.944 0.700 6.010 1.00 93.44 95 THR A C 1
ATOM 761 O O . THR A 1 95 ? 7.492 0.108 5.083 1.00 93.44 95 THR A O 1
ATOM 764 N N . TRP A 1 96 ? 7.021 2.021 6.163 1.00 93.06 96 TRP A N 1
ATOM 765 C CA . TRP A 1 96 ? 7.798 2.893 5.290 1.00 93.06 96 TRP A CA 1
ATOM 766 C C . TRP A 1 96 ? 9.303 2.620 5.407 1.00 93.06 96 TRP A C 1
ATOM 768 O O . TRP A 1 96 ? 9.981 2.525 4.390 1.00 93.06 96 TRP A O 1
ATOM 778 N N . ALA A 1 97 ? 9.825 2.382 6.614 1.00 94.50 97 ALA A N 1
ATOM 779 C CA . ALA A 1 97 ? 11.220 1.987 6.804 1.00 94.50 97 ALA A CA 1
ATOM 780 C C . ALA A 1 97 ? 11.545 0.653 6.108 1.00 94.50 97 ALA A C 1
ATOM 782 O O . ALA A 1 97 ? 12.594 0.530 5.479 1.00 94.50 97 ALA A O 1
ATOM 783 N N . ILE A 1 98 ? 10.634 -0.328 6.159 1.00 94.00 98 ILE A N 1
ATOM 784 C CA . ILE A 1 98 ? 10.794 -1.600 5.433 1.00 94.00 98 ILE A CA 1
ATOM 785 C C . ILE A 1 98 ? 10.791 -1.367 3.915 1.00 94.00 98 ILE A C 1
ATOM 787 O O . ILE A 1 98 ? 11.606 -1.955 3.208 1.00 94.00 98 ILE A O 1
ATOM 791 N N . LEU A 1 99 ? 9.915 -0.493 3.409 1.00 92.69 99 LEU A N 1
ATOM 792 C CA . LEU A 1 99 ? 9.902 -0.119 1.994 1.00 92.69 99 LEU A CA 1
ATOM 793 C C . LEU A 1 99 ? 11.228 0.522 1.568 1.00 92.69 99 LEU A C 1
ATOM 795 O O . LEU A 1 99 ? 11.784 0.138 0.544 1.00 92.69 99 LEU A O 1
ATOM 799 N N . LEU A 1 100 ? 11.757 1.463 2.353 1.00 91.62 100 LEU A N 1
ATOM 800 C CA . LEU A 1 100 ? 13.045 2.097 2.066 1.00 91.62 100 LEU A CA 1
ATOM 801 C C . LEU A 1 100 ? 14.189 1.084 2.079 1.00 91.62 100 LEU A C 1
ATOM 803 O O . LEU A 1 100 ? 15.024 1.106 1.181 1.00 91.62 100 LEU A O 1
ATOM 807 N N . ALA A 1 101 ? 14.199 0.165 3.047 1.00 92.44 101 ALA A N 1
ATOM 808 C CA . ALA A 1 101 ? 15.177 -0.917 3.093 1.00 92.44 101 ALA A CA 1
ATOM 809 C C . ALA A 1 101 ? 15.084 -1.821 1.852 1.00 92.44 101 ALA A C 1
ATOM 811 O O . ALA A 1 101 ? 16.111 -2.232 1.313 1.00 92.44 101 ALA A O 1
ATOM 812 N N . TYR A 1 102 ? 13.872 -2.091 1.359 1.00 89.88 102 TYR A N 1
ATOM 813 C CA . TYR A 1 102 ? 13.657 -2.830 0.117 1.00 89.88 102 TYR A CA 1
ATOM 814 C C . TYR A 1 102 ? 14.198 -2.072 -1.105 1.00 89.88 102 TYR A C 1
ATOM 816 O O . TYR A 1 102 ? 14.972 -2.640 -1.873 1.00 89.88 102 TYR A O 1
ATOM 824 N N . VAL A 1 103 ? 13.847 -0.794 -1.280 1.00 89.38 103 VAL A N 1
ATOM 825 C CA . VAL A 1 103 ? 14.335 0.030 -2.405 1.00 89.38 103 VAL A CA 1
ATOM 826 C C . VAL A 1 103 ? 15.861 0.142 -2.367 1.00 89.38 103 VAL A C 1
ATOM 828 O O . VAL A 1 103 ? 16.522 -0.074 -3.381 1.00 89.38 103 VAL A O 1
ATOM 831 N N . TRP A 1 104 ? 16.430 0.372 -1.182 1.00 90.50 104 TRP A N 1
ATOM 832 C CA . TRP A 1 104 ? 17.875 0.401 -0.969 1.00 90.50 104 TRP A CA 1
ATOM 833 C C . TRP A 1 104 ? 18.544 -0.928 -1.317 1.00 90.50 104 TRP A C 1
ATOM 835 O O . TRP A 1 104 ? 19.553 -0.933 -2.014 1.00 90.50 104 TRP A O 1
ATOM 845 N N . SER A 1 105 ? 17.953 -2.056 -0.917 1.00 87.94 105 SER A N 1
ATOM 846 C CA . SER A 1 105 ? 18.497 -3.376 -1.251 1.00 87.94 105 SER A CA 1
ATOM 847 C C . SER A 1 105 ? 18.502 -3.619 -2.763 1.00 87.94 105 SER A C 1
ATOM 849 O O . SER A 1 105 ? 19.462 -4.177 -3.276 1.00 87.94 105 SER A O 1
ATOM 851 N N . ASN A 1 106 ? 17.484 -3.156 -3.502 1.00 84.69 106 ASN A N 1
ATOM 852 C CA . ASN A 1 106 ? 17.472 -3.257 -4.969 1.00 84.69 106 ASN A CA 1
ATOM 853 C C . ASN A 1 106 ? 18.527 -2.359 -5.631 1.00 84.69 106 ASN A C 1
ATOM 855 O O . ASN A 1 106 ? 19.039 -2.711 -6.693 1.00 84.69 106 ASN A O 1
ATOM 859 N N . SER A 1 107 ? 18.912 -1.253 -4.987 1.00 84.81 107 SER A N 1
ATOM 860 C CA . SER A 1 107 ? 19.996 -0.378 -5.463 1.00 84.81 107 SER A CA 1
ATOM 861 C C . SER A 1 107 ? 21.358 -1.052 -5.488 1.00 84.81 107 SER A C 1
ATOM 863 O O . SER A 1 107 ? 22.265 -0.539 -6.137 1.00 84.81 107 SER A O 1
ATOM 865 N N . LEU A 1 108 ? 21.512 -2.186 -4.802 1.00 86.19 108 LEU A N 1
ATOM 866 C CA . LEU A 1 108 ? 22.735 -2.982 -4.833 1.00 86.19 108 LEU A CA 1
ATOM 867 C C . LEU A 1 108 ? 22.805 -3.912 -6.053 1.00 86.19 108 LEU A C 1
ATOM 869 O O . LEU A 1 108 ? 23.892 -4.367 -6.396 1.00 86.19 108 LEU A O 1
ATOM 873 N N . PHE A 1 109 ? 21.669 -4.208 -6.693 1.00 84.12 109 PHE A N 1
ATOM 874 C CA . PHE A 1 109 ? 21.579 -5.186 -7.786 1.00 84.12 109 PHE A CA 1
ATOM 875 C C . PHE A 1 109 ? 21.263 -4.557 -9.143 1.00 84.12 109 PHE A C 1
ATOM 877 O O . PHE A 1 109 ? 21.597 -5.132 -10.175 1.00 84.12 109 PHE A O 1
ATOM 884 N N . THR A 1 110 ? 20.613 -3.395 -9.154 1.00 78.19 110 THR A N 1
ATOM 885 C CA . THR A 1 110 ? 20.169 -2.712 -10.373 1.00 78.19 110 THR A CA 1
ATOM 886 C C . THR A 1 110 ? 20.381 -1.212 -10.244 1.00 78.19 110 THR A C 1
ATOM 888 O O . THR A 1 110 ? 20.211 -0.668 -9.153 1.00 78.19 110 THR A O 1
ATOM 891 N N . GLU A 1 111 ? 20.700 -0.530 -11.345 1.00 81.31 111 GLU A N 1
ATOM 892 C CA . GLU A 1 111 ? 20.663 0.934 -11.381 1.00 81.31 111 GLU A CA 1
ATOM 893 C C . GLU A 1 111 ? 19.209 1.398 -11.230 1.00 81.31 111 GLU A C 1
ATOM 895 O O . GLU A 1 111 ? 18.382 1.218 -12.127 1.00 81.31 111 GLU A O 1
ATOM 900 N N . LEU A 1 112 ? 18.875 1.961 -10.065 1.00 77.50 112 LEU A N 1
ATOM 901 C CA . LEU A 1 112 ? 17.582 2.605 -9.872 1.00 77.50 112 LEU A CA 1
ATOM 902 C C . LEU A 1 112 ? 17.593 3.997 -10.492 1.00 77.50 112 LEU A C 1
ATOM 904 O O . LEU A 1 112 ? 18.597 4.707 -10.484 1.00 77.50 112 LEU A O 1
ATOM 908 N N . HIS A 1 113 ? 16.416 4.411 -10.956 1.00 77.81 113 HIS A N 1
ATOM 909 C CA . HIS A 1 113 ? 16.172 5.801 -11.305 1.00 77.81 113 HIS A CA 1
ATOM 910 C C . HIS A 1 113 ? 16.508 6.707 -10.102 1.00 77.81 113 HIS A C 1
ATOM 912 O O . HIS A 1 113 ? 16.163 6.336 -8.973 1.00 77.81 113 HIS A O 1
ATOM 918 N N . PRO A 1 114 ? 17.124 7.888 -10.305 1.00 80.50 114 PRO A N 1
ATOM 919 C CA . PRO A 1 114 ? 17.494 8.795 -9.212 1.00 80.50 114 PRO A CA 1
ATOM 920 C C . PRO A 1 114 ? 16.314 9.131 -8.287 1.00 80.50 114 PRO A C 1
ATOM 922 O O . PRO A 1 114 ? 16.485 9.244 -7.074 1.00 80.50 114 PRO A O 1
ATOM 925 N N . ASP A 1 115 ? 15.102 9.179 -8.840 1.00 85.94 115 ASP A N 1
ATOM 926 C CA . ASP A 1 115 ? 13.881 9.502 -8.095 1.00 85.94 115 ASP A CA 1
ATOM 927 C C . ASP A 1 115 ? 13.146 8.282 -7.510 1.00 85.94 115 ASP A C 1
ATOM 929 O O . ASP A 1 115 ? 12.089 8.431 -6.900 1.00 85.94 115 ASP A O 1
ATOM 933 N N . ALA A 1 116 ? 13.678 7.060 -7.634 1.00 82.62 116 ALA A N 1
ATOM 934 C CA . ALA A 1 116 ? 12.942 5.849 -7.258 1.00 82.62 116 ALA A CA 1
ATOM 935 C C . ALA A 1 116 ? 12.550 5.794 -5.768 1.00 82.62 116 ALA A C 1
ATOM 937 O O . ALA A 1 116 ? 11.478 5.294 -5.419 1.00 82.62 116 ALA A O 1
ATOM 938 N N . PHE A 1 117 ? 13.385 6.340 -4.877 1.00 86.31 117 PHE A N 1
ATOM 939 C CA . PHE A 1 117 ? 13.060 6.461 -3.450 1.00 86.31 117 PHE A CA 1
ATOM 940 C C . PHE A 1 117 ? 11.908 7.435 -3.193 1.00 86.31 117 PHE A C 1
ATOM 942 O O . PHE A 1 117 ? 11.061 7.179 -2.327 1.00 86.31 117 PHE A O 1
ATOM 949 N N . ILE A 1 118 ? 11.882 8.545 -3.933 1.00 87.69 118 ILE A N 1
ATOM 950 C CA . ILE A 1 118 ? 10.855 9.582 -3.830 1.00 87.69 118 ILE A CA 1
ATOM 951 C C . ILE A 1 118 ? 9.534 9.013 -4.344 1.00 87.69 118 ILE A C 1
ATOM 953 O O . ILE A 1 118 ? 8.539 9.028 -3.619 1.00 87.69 118 ILE A O 1
ATOM 957 N N . ASP A 1 119 ? 9.554 8.403 -5.527 1.00 84.62 119 ASP A N 1
ATOM 958 C CA . ASP A 1 119 ? 8.381 7.799 -6.155 1.00 84.62 119 ASP A CA 1
ATOM 959 C C . ASP A 1 119 ? 7.769 6.697 -5.289 1.00 84.62 119 ASP A C 1
ATOM 961 O O . ASP A 1 119 ? 6.555 6.686 -5.053 1.00 84.62 119 ASP A O 1
ATOM 965 N N . ALA A 1 120 ? 8.597 5.794 -4.752 1.00 86.62 120 ALA A N 1
ATOM 966 C CA . ALA A 1 120 ? 8.135 4.735 -3.860 1.00 86.62 120 ALA A CA 1
ATOM 967 C C . ALA A 1 120 ? 7.521 5.309 -2.573 1.00 86.62 120 ALA A C 1
ATOM 969 O O . ALA A 1 120 ? 6.452 4.866 -2.145 1.00 86.62 120 ALA A O 1
ATOM 970 N N . SER A 1 121 ? 8.159 6.320 -1.977 1.00 90.06 121 SER A N 1
ATOM 971 C CA . SER A 1 121 ? 7.690 6.948 -0.737 1.00 90.06 121 SER A CA 1
ATOM 972 C C . SER A 1 121 ? 6.368 7.686 -0.921 1.00 90.06 121 SER A C 1
ATOM 974 O O . SER A 1 121 ? 5.445 7.485 -0.130 1.00 90.06 121 SER A O 1
ATOM 976 N N . ILE A 1 122 ? 6.246 8.502 -1.973 1.00 90.00 122 ILE A N 1
ATOM 977 C CA . ILE A 1 122 ? 5.020 9.250 -2.281 1.00 90.00 122 ILE A CA 1
ATOM 978 C C . ILE A 1 122 ? 3.883 8.280 -2.598 1.00 90.00 122 ILE A C 1
ATOM 980 O O . ILE A 1 122 ? 2.794 8.406 -2.036 1.00 90.00 122 ILE A O 1
ATOM 984 N N . SER A 1 123 ? 4.144 7.269 -3.431 1.00 87.81 123 SER A N 1
ATOM 985 C CA . SER A 1 123 ? 3.150 6.250 -3.780 1.00 87.81 123 SER A CA 1
ATOM 986 C C . SER A 1 123 ? 2.653 5.508 -2.541 1.00 87.81 123 SER A C 1
ATOM 988 O O . SER A 1 123 ? 1.447 5.318 -2.364 1.00 87.81 123 SER A O 1
ATOM 990 N N . TYR A 1 124 ? 3.569 5.121 -1.649 1.00 90.31 124 TYR A N 1
ATOM 991 C CA . TYR A 1 124 ? 3.224 4.443 -0.406 1.00 90.31 124 TYR A CA 1
ATOM 992 C C . TYR A 1 124 ? 2.399 5.326 0.531 1.00 90.31 124 TYR A C 1
ATOM 994 O O . TYR A 1 124 ? 1.354 4.895 1.020 1.00 90.31 124 TYR A O 1
ATOM 1002 N N . ALA A 1 125 ? 2.825 6.573 0.749 1.00 91.94 125 ALA A N 1
ATOM 1003 C CA . ALA A 1 125 ? 2.103 7.525 1.586 1.00 91.94 125 ALA A CA 1
ATOM 1004 C C . ALA A 1 125 ? 0.688 7.788 1.058 1.00 91.94 125 ALA A C 1
ATOM 1006 O O . ALA A 1 125 ? -0.277 7.762 1.827 1.00 91.94 125 ALA A O 1
ATOM 1007 N N . PHE A 1 126 ? 0.552 7.962 -0.258 1.00 89.88 126 PHE A N 1
ATOM 1008 C CA . PHE A 1 126 ? -0.736 8.136 -0.913 1.00 89.88 126 PHE A CA 1
ATOM 1009 C C . PHE A 1 126 ? -1.649 6.923 -0.699 1.00 89.88 126 PHE A C 1
ATOM 1011 O O . PHE A 1 126 ? -2.776 7.080 -0.227 1.00 89.88 126 PHE A O 1
ATOM 1018 N N . MET A 1 127 ? -1.160 5.706 -0.957 1.00 89.19 127 MET A N 1
ATOM 1019 C CA . MET A 1 127 ? -1.937 4.478 -0.750 1.00 89.19 127 MET A CA 1
ATOM 1020 C C . MET A 1 127 ? -2.339 4.271 0.713 1.00 89.19 127 MET A C 1
ATOM 1022 O O . MET A 1 127 ? -3.477 3.887 0.991 1.00 89.19 127 MET A O 1
ATOM 1026 N N . TYR A 1 128 ? -1.438 4.557 1.652 1.00 89.62 128 TYR A N 1
ATOM 1027 C CA . TYR A 1 128 ? -1.714 4.451 3.082 1.00 89.62 128 TYR A CA 1
ATOM 1028 C C . TYR A 1 128 ? -2.815 5.422 3.530 1.00 89.62 128 TYR A C 1
ATOM 1030 O O . TYR A 1 128 ? -3.729 5.034 4.265 1.00 89.62 128 TYR A O 1
ATOM 1038 N N . LEU A 1 129 ? -2.785 6.667 3.045 1.00 89.81 129 LEU A N 1
ATOM 1039 C CA . LEU A 1 129 ? -3.838 7.651 3.306 1.00 89.81 129 LEU A CA 1
ATOM 1040 C C . LEU A 1 129 ? -5.174 7.230 2.692 1.00 89.81 129 LEU A C 1
ATOM 1042 O O . LEU A 1 129 ? -6.199 7.277 3.373 1.00 89.81 129 LEU A O 1
ATOM 1046 N N . LEU A 1 130 ? -5.167 6.776 1.438 1.00 88.19 130 LEU A N 1
ATOM 1047 C CA . LEU A 1 130 ? -6.367 6.347 0.719 1.00 88.19 130 LEU A CA 1
ATOM 1048 C C . LEU A 1 130 ? -7.046 5.175 1.443 1.00 88.19 130 LEU A C 1
ATOM 1050 O O . LEU A 1 130 ? -8.254 5.197 1.683 1.00 88.19 130 LEU A O 1
ATOM 1054 N N . LEU A 1 131 ? -6.257 4.205 1.903 1.00 84.25 131 LEU A N 1
ATOM 1055 C CA . LEU A 1 131 ? -6.726 3.097 2.731 1.00 84.25 131 LEU A CA 1
ATOM 1056 C C . LEU A 1 131 ? -7.345 3.582 4.052 1.00 84.25 131 LEU A C 1
ATOM 1058 O O . LEU A 1 131 ? -8.429 3.131 4.431 1.00 84.25 131 LEU A O 1
ATOM 1062 N N . GLY A 1 132 ? -6.702 4.538 4.730 1.00 83.69 132 GLY A N 1
ATOM 1063 C CA . GLY A 1 132 ? -7.241 5.171 5.936 1.00 83.69 132 GLY A CA 1
ATOM 1064 C C . GLY A 1 132 ? -8.588 5.864 5.694 1.00 83.69 132 GLY A C 1
ATOM 1065 O O . GLY A 1 132 ? -9.521 5.698 6.486 1.00 83.69 132 GLY A O 1
ATOM 1066 N N . ILE A 1 133 ? -8.723 6.580 4.573 1.00 86.19 133 ILE A N 1
ATOM 1067 C CA . ILE A 1 133 ? -9.965 7.245 4.156 1.00 86.19 133 ILE A CA 1
ATOM 1068 C C . ILE A 1 133 ? -11.064 6.215 3.870 1.00 86.19 133 ILE A C 1
ATOM 1070 O O . ILE A 1 133 ? -12.171 6.363 4.388 1.00 86.19 133 ILE A O 1
ATOM 1074 N N . ILE A 1 134 ? -10.775 5.146 3.117 1.00 84.00 134 ILE A N 1
ATOM 1075 C CA . ILE A 1 134 ? -11.744 4.073 2.829 1.00 84.00 134 ILE A CA 1
ATOM 1076 C C . ILE A 1 134 ? -12.261 3.460 4.133 1.00 84.00 134 ILE A C 1
ATOM 1078 O O . ILE A 1 134 ? -13.473 3.346 4.330 1.00 84.00 134 ILE A O 1
ATOM 1082 N N . ILE A 1 135 ? -11.361 3.119 5.060 1.00 79.38 135 ILE A N 1
ATOM 1083 C CA . ILE A 1 135 ? -11.736 2.563 6.366 1.00 79.38 135 ILE A CA 1
ATOM 1084 C C . ILE A 1 135 ? -12.610 3.559 7.142 1.00 79.38 135 ILE A C 1
ATOM 1086 O O . ILE A 1 135 ? -13.599 3.163 7.765 1.00 79.38 135 ILE A O 1
ATOM 1090 N N . PHE A 1 136 ? -12.285 4.852 7.109 1.00 81.50 136 PHE A N 1
ATOM 1091 C CA . PHE A 1 136 ? -13.078 5.891 7.765 1.00 81.50 136 PHE A CA 1
ATOM 1092 C C . PHE A 1 136 ? -14.488 6.030 7.165 1.00 81.50 136 PHE A C 1
ATOM 1094 O O . PHE A 1 136 ? -15.466 6.050 7.916 1.00 81.50 136 PHE A O 1
ATOM 1101 N N . ILE A 1 137 ? -14.611 6.071 5.833 1.00 82.06 137 ILE A N 1
ATOM 1102 C CA . ILE A 1 137 ? -15.895 6.179 5.124 1.00 82.06 137 ILE A CA 1
ATOM 1103 C C . ILE A 1 137 ? -16.771 4.956 5.414 1.00 82.06 137 ILE A C 1
ATOM 1105 O O . ILE A 1 137 ? -17.915 5.119 5.837 1.00 82.06 137 ILE A O 1
ATOM 1109 N N . VAL A 1 138 ? -16.230 3.741 5.272 1.00 78.25 138 VAL A N 1
ATOM 1110 C CA . VAL A 1 138 ? -16.964 2.487 5.531 1.00 78.25 138 VAL A CA 1
ATOM 1111 C C . VAL A 1 138 ? -17.482 2.438 6.971 1.00 78.25 138 VAL A C 1
ATOM 1113 O O . VAL A 1 138 ? -18.636 2.075 7.209 1.00 78.25 138 VAL A O 1
ATOM 1116 N N . ASN A 1 139 ? -16.672 2.877 7.939 1.00 75.81 139 ASN A N 1
ATOM 1117 C CA . ASN A 1 139 ? -17.096 2.983 9.336 1.00 75.81 139 ASN A CA 1
ATOM 1118 C C . ASN A 1 139 ? -18.235 3.993 9.535 1.00 75.81 139 ASN A C 1
ATOM 1120 O O . ASN A 1 139 ? -19.162 3.734 10.305 1.00 75.81 139 ASN A O 1
ATOM 1124 N N . LYS A 1 140 ? -18.175 5.147 8.860 1.00 79.88 140 LYS A N 1
ATOM 1125 C CA . LYS A 1 140 ? -19.199 6.194 8.960 1.00 79.88 140 LYS A CA 1
ATOM 1126 C C . LYS A 1 140 ? -20.533 5.741 8.361 1.00 79.88 140 LYS A C 1
ATOM 1128 O O . LYS A 1 140 ? -21.564 5.942 8.996 1.00 79.88 140 LYS A O 1
ATOM 1133 N N . VAL A 1 141 ? -20.511 5.094 7.193 1.00 82.56 141 VAL A N 1
ATOM 1134 C CA . VAL A 1 141 ? -21.716 4.576 6.521 1.00 82.56 141 VAL A CA 1
ATOM 1135 C C . VAL A 1 141 ? -22.401 3.508 7.374 1.00 82.56 141 VAL A C 1
ATOM 1137 O O . VAL A 1 141 ? -23.601 3.602 7.619 1.00 82.56 141 VAL A O 1
ATOM 1140 N N . LYS A 1 142 ? -21.645 2.544 7.917 1.00 75.25 142 LYS A N 1
ATOM 1141 C CA . LYS A 1 142 ? -22.221 1.484 8.760 1.00 75.25 142 LYS A CA 1
ATOM 1142 C C . LYS A 1 142 ? -22.870 2.032 10.032 1.00 75.25 142 LYS A C 1
ATOM 1144 O O . LYS A 1 142 ? -23.971 1.624 10.381 1.00 75.25 142 LYS A O 1
ATOM 1149 N N . LYS A 1 143 ? -22.233 3.005 10.691 1.00 74.88 143 LYS A N 1
ATOM 1150 C CA . LYS A 1 143 ? -22.792 3.650 11.890 1.00 74.88 143 LYS A CA 1
ATOM 1151 C C . LYS A 1 143 ? -24.136 4.342 11.622 1.00 74.88 143 LYS A C 1
ATOM 1153 O O . LYS A 1 143 ? -24.953 4.421 12.533 1.00 74.88 143 LYS A O 1
ATOM 1158 N N . ASN A 1 144 ? -24.349 4.847 10.407 1.00 71.94 144 ASN A N 1
ATOM 1159 C CA . ASN A 1 144 ? -25.616 5.456 10.003 1.00 71.94 144 ASN A CA 1
ATOM 1160 C C . ASN A 1 144 ? -26.676 4.423 9.595 1.00 71.94 144 ASN A C 1
ATOM 1162 O O . ASN A 1 144 ? -27.848 4.728 9.714 1.00 71.94 144 ASN A O 1
ATOM 1166 N N . SER A 1 145 ? -26.281 3.232 9.132 1.00 70.81 145 SER A N 1
ATOM 1167 C CA . SER A 1 145 ? -27.212 2.145 8.784 1.00 70.81 145 SER A CA 1
ATOM 1168 C C . SER A 1 145 ? -27.730 1.365 10.000 1.00 70.81 145 SER A C 1
ATOM 1170 O O . SER A 1 145 ? -28.734 0.673 9.882 1.00 70.81 145 SER A O 1
ATOM 1172 N N . GLU A 1 146 ? -27.025 1.415 11.135 1.00 60.00 146 GLU A N 1
ATOM 1173 C CA . GLU A 1 146 ? -27.439 0.799 12.411 1.00 60.00 146 GLU A CA 1
ATOM 1174 C C . GLU A 1 146 ? -28.249 1.765 13.311 1.00 60.00 146 GLU A C 1
ATOM 1176 O O . GLU A 1 146 ? -28.557 1.421 14.452 1.00 60.00 146 GLU A O 1
ATOM 1181 N N . ARG A 1 147 ? -28.549 2.980 12.831 1.00 50.16 147 ARG A N 1
ATOM 1182 C CA . ARG A 1 147 ? -29.424 3.970 13.481 1.00 50.16 147 ARG A CA 1
ATOM 1183 C C . ARG A 1 147 ? -30.742 4.064 12.736 1.00 50.16 147 ARG A C 1
ATOM 1185 O O . ARG A 1 147 ? -31.750 4.284 13.436 1.00 50.16 147 ARG A O 1
#

Secondary structure (DSSP, 8-state):
-----------HHHHHHHHTHHHHHHHHHHHHHHHHHHHHHTTSSPPP-SSHHHHHHHHHHHHHHHHHHHHHHHHHHHTT---HHHHHHHHHHHHHHHHHHHHHHHTTTS---TTHHHHHHHHHHHHHHHHHHHHHHHHHHHHHHT-

Radius of gyration: 18.13 Å; chains: 1; bounding box: 52×23×64 Å

Foldseek 3Di:
DDPPPPCPPQQPVLVVCLVCVPVNLVVVLVVVVVVVCVCCVVVVDPDDDDDVVVVVSVLSSVLSSLLSVLSVQLVVCVVVDVDPVVSLVVSLVVSLVVNLVVVVVVVVVDPDDPCPNVVSNVVSVVVNVVVVVVSVVSSVVVVVVVD